Protein AF-A0A1I3IGZ5-F1 (afdb_monomer)

Secondary structure (DSSP, 8-state):
-HHHHHHHTT-SSSTTHHHHHHTTHHHHHHHHHHHHHTSTT--HHHHHHHHHHHHT--HHHHHHHHHHHHHH-PPPPP-

Foldseek 3Di:
DQVVVCVVVVHPDLPCLLVVCVVVLVVLLQVLLVLCVVPVPDDLQRSLVVSCVPNVHPSVVSSVSSVVSVVVDRDDDDD

Structure (mmCIF, N/CA/C/O backbone):
data_AF-A0A1I3IGZ5-F1
#
_entry.id   AF-A0A1I3IGZ5-F1
#
loop_
_atom_site.group_PDB
_atom_site.id
_atom_site.type_symbol
_atom_site.label_atom_id
_atom_site.label_alt_id
_atom_site.label_comp_id
_atom_site.label_asym_id
_atom_site.label_entity_id
_atom_site.label_seq_id
_atom_site.pdbx_PDB_ins_code
_atom_site.Cartn_x
_atom_site.Cartn_y
_atom_site.Cartn_z
_atom_site.occupancy
_atom_site.B_iso_or_equiv
_atom_site.auth_seq_id
_atom_site.auth_comp_id
_atom_site.auth_asym_id
_atom_site.auth_atom_id
_atom_site.pdbx_PDB_model_num
ATOM 1 N N . MET A 1 1 ? -13.934 -8.115 -1.176 1.00 55.47 1 MET A N 1
ATOM 2 C CA . MET A 1 1 ? -13.264 -8.049 0.144 1.00 55.47 1 MET A CA 1
ATOM 3 C C . MET A 1 1 ? -13.620 -6.807 0.961 1.00 55.47 1 MET A C 1
ATOM 5 O O . MET A 1 1 ? -14.191 -7.004 2.016 1.00 55.47 1 MET A O 1
ATOM 9 N N . ARG A 1 2 ? -13.390 -5.555 0.516 1.00 61.03 2 ARG A N 1
ATOM 10 C CA . ARG A 1 2 ? -13.636 -4.333 1.337 1.00 61.03 2 ARG A CA 1
ATOM 11 C C . ARG A 1 2 ? -14.998 -4.257 2.042 1.00 61.03 2 ARG A C 1
ATOM 13 O O . ARG A 1 2 ? -15.048 -4.179 3.259 1.00 61.03 2 ARG A O 1
ATOM 20 N N . LYS A 1 3 ? -16.098 -4.344 1.285 1.00 61.03 3 LYS A N 1
ATOM 21 C CA . LYS A 1 3 ? -17.460 -4.324 1.850 1.00 61.03 3 LYS A CA 1
ATOM 22 C C . LYS A 1 3 ? -17.722 -5.501 2.794 1.00 61.03 3 LYS A C 1
ATOM 24 O O . LYS A 1 3 ? -18.422 -5.336 3.778 1.00 61.03 3 LYS A O 1
ATOM 29 N N . ALA A 1 4 ? -17.135 -6.662 2.500 1.00 62.53 4 ALA A N 1
ATOM 30 C CA . ALA A 1 4 ? -17.278 -7.855 3.325 1.00 62.53 4 ALA A CA 1
ATOM 31 C C . ALA A 1 4 ? -16.530 -7.714 4.659 1.00 62.53 4 ALA A C 1
ATOM 33 O O . ALA A 1 4 ? -17.058 -8.129 5.677 1.00 62.53 4 ALA A O 1
ATOM 34 N N . LEU A 1 5 ? -15.351 -7.080 4.671 1.00 63.62 5 LEU A N 1
ATOM 35 C CA . LEU A 1 5 ? -14.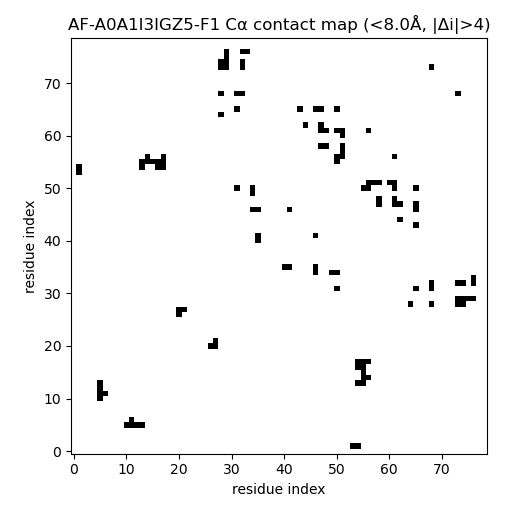604 -6.794 5.900 1.00 63.62 5 LEU A CA 1
ATOM 36 C C . LEU A 1 5 ? -15.296 -5.715 6.740 1.00 63.62 5 LEU A C 1
ATOM 38 O O . LEU A 1 5 ? -15.486 -5.925 7.930 1.00 63.62 5 LEU A O 1
ATOM 42 N N . CYS A 1 6 ? -15.751 -4.612 6.135 1.00 65.19 6 CYS A N 1
ATOM 43 C CA . CYS A 1 6 ? -16.562 -3.613 6.844 1.00 65.19 6 CYS A CA 1
ATOM 44 C C . CYS A 1 6 ? -17.826 -4.238 7.448 1.00 65.19 6 CYS A C 1
ATOM 46 O O . CYS A 1 6 ? -18.115 -4.018 8.617 1.00 65.19 6 CYS A O 1
ATOM 48 N N . HIS A 1 7 ? -18.530 -5.080 6.689 1.00 64.44 7 HIS A N 1
ATOM 49 C CA . HIS A 1 7 ? -19.705 -5.797 7.177 1.00 64.44 7 HIS A CA 1
ATOM 50 C C . HIS A 1 7 ? -19.362 -6.793 8.298 1.00 64.44 7 HIS A C 1
ATOM 52 O O . HIS A 1 7 ? -20.064 -6.851 9.299 1.00 64.44 7 HIS A O 1
ATOM 58 N N . HIS A 1 8 ? -18.280 -7.565 8.157 1.00 62.97 8 HIS A N 1
ATOM 59 C CA . HIS A 1 8 ? -17.860 -8.556 9.152 1.00 62.97 8 HIS A CA 1
ATOM 60 C C . HIS A 1 8 ? -17.430 -7.912 10.476 1.00 62.97 8 HIS A C 1
ATOM 62 O O . HIS A 1 8 ? -17.779 -8.409 11.539 1.00 62.97 8 HIS A O 1
ATOM 68 N N . PHE A 1 9 ? -16.725 -6.780 10.413 1.00 62.50 9 PHE A N 1
ATOM 69 C CA . PHE A 1 9 ? -16.289 -6.026 11.589 1.00 62.50 9 PHE A CA 1
ATOM 70 C C . PHE A 1 9 ? -17.299 -4.960 12.047 1.00 62.50 9 PHE A C 1
ATOM 72 O O . PHE A 1 9 ? -16.968 -4.144 12.904 1.00 62.50 9 PHE A O 1
ATOM 79 N N . GLY A 1 10 ? -18.510 -4.933 11.476 1.00 61.12 10 GLY A N 1
ATOM 80 C CA . GLY A 1 10 ? -19.567 -3.991 11.858 1.00 61.12 10 GLY A CA 1
ATOM 81 C C . GLY A 1 10 ? -19.204 -2.512 11.673 1.00 61.12 10 GLY A C 1
ATOM 82 O O . GLY A 1 10 ? -19.732 -1.660 12.384 1.00 61.12 10 GLY A O 1
ATOM 83 N N . ARG A 1 11 ? -18.285 -2.185 10.754 1.00 63.19 11 ARG A N 1
ATOM 84 C CA . ARG A 1 11 ? -17.841 -0.808 10.498 1.00 63.19 11 ARG A CA 1
ATOM 85 C C . ARG A 1 11 ? -18.632 -0.159 9.368 1.00 63.19 11 ARG A C 1
ATOM 87 O O . ARG A 1 11 ? -18.734 -0.710 8.273 1.00 63.19 11 ARG A O 1
ATOM 94 N N . ALA A 1 12 ? -19.155 1.035 9.649 1.00 56.22 12 ALA A N 1
ATOM 95 C CA . ALA A 1 12 ? -19.941 1.837 8.713 1.00 56.22 12 ALA A CA 1
ATOM 96 C C . ALA A 1 12 ? -19.088 2.458 7.592 1.00 56.22 12 ALA A C 1
ATOM 98 O O . ALA A 1 12 ? -19.587 2.675 6.488 1.00 56.22 12 ALA A O 1
ATOM 99 N N . ASP A 1 13 ? -17.800 2.697 7.843 1.00 61.78 13 ASP A N 1
ATOM 100 C CA . ASP A 1 13 ? -16.859 3.230 6.866 1.00 61.78 13 ASP A CA 1
ATOM 101 C C . ASP A 1 13 ? -15.501 2.500 6.903 1.00 61.78 13 ASP A C 1
ATOM 103 O O . ASP A 1 13 ? -15.243 1.600 7.706 1.00 61.78 13 ASP A O 1
ATOM 107 N N . MET A 1 14 ? -14.637 2.831 5.942 1.00 61.44 14 MET A N 1
ATOM 108 C CA . MET A 1 14 ? -13.278 2.283 5.861 1.00 61.44 14 MET A CA 1
ATOM 109 C C . MET A 1 14 ? -12.308 3.011 6.809 1.00 61.44 14 MET A C 1
ATOM 111 O O . MET A 1 14 ? -11.128 2.651 6.836 1.00 61.44 14 MET A O 1
ATOM 115 N N . GLN A 1 15 ? -12.759 4.039 7.543 1.00 57.91 15 GLN A N 1
ATOM 116 C CA . GLN A 1 15 ? -11.884 4.796 8.433 1.00 57.91 15 GLN A CA 1
ATOM 117 C C . GLN A 1 15 ? -11.436 3.886 9.587 1.00 57.91 15 GLN A C 1
ATOM 119 O O . GLN A 1 15 ? -12.202 3.128 10.183 1.00 57.91 15 GLN A O 1
ATOM 124 N N . GLY A 1 16 ? -10.125 3.861 9.828 1.00 56.75 16 GLY A N 1
ATOM 125 C CA . GLY A 1 16 ? -9.502 3.016 10.846 1.00 56.75 16 GLY A CA 1
ATOM 126 C C . GLY A 1 16 ? -9.292 1.545 10.464 1.00 56.75 16 GLY A C 1
ATOM 127 O O . GLY A 1 16 ? -8.795 0.788 11.298 1.00 56.75 16 GLY A O 1
ATOM 128 N N . LEU A 1 17 ? -9.667 1.094 9.258 1.00 63.62 17 LEU A N 1
ATOM 129 C CA . LEU A 1 17 ? -9.298 -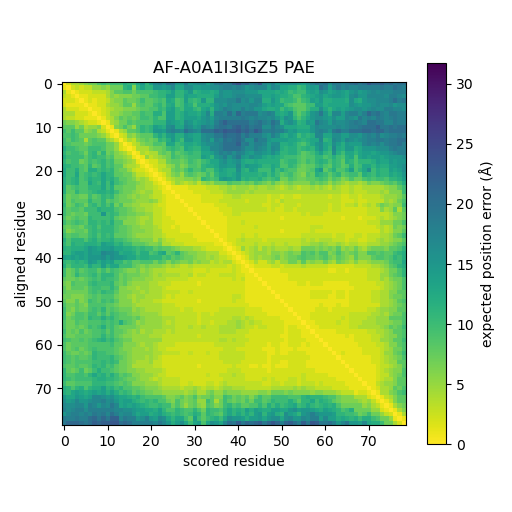0.251 8.774 1.00 63.62 17 LEU A CA 1
ATOM 130 C C . LEU A 1 17 ? -7.802 -0.309 8.405 1.00 63.62 17 LEU A C 1
ATOM 132 O O . LEU A 1 17 ? -7.184 -1.364 8.515 1.00 63.62 17 LEU A O 1
ATOM 136 N N . GLY A 1 18 ? -7.206 0.843 8.075 1.00 62.06 18 GLY A N 1
ATOM 137 C CA . GLY A 1 18 ? -5.755 1.027 8.000 1.00 62.06 18 GLY A CA 1
ATOM 138 C C . GLY A 1 18 ? -5.049 0.589 9.285 1.00 62.06 18 GLY A C 1
ATOM 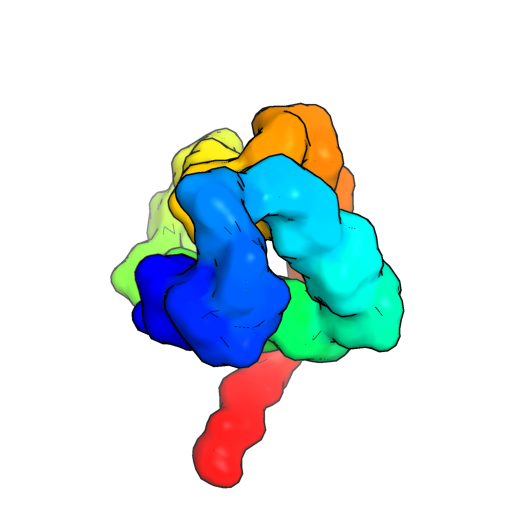139 O O . GLY A 1 18 ? -4.246 -0.335 9.241 1.00 62.06 18 GLY A O 1
ATOM 140 N N . ALA A 1 19 ? -5.453 1.125 10.441 1.00 64.62 19 ALA A N 1
ATOM 141 C CA . ALA A 1 19 ? -4.890 0.740 11.740 1.00 64.62 19 ALA A CA 1
ATOM 142 C C . ALA A 1 19 ? -5.003 -0.772 12.029 1.00 64.62 19 ALA A C 1
ATOM 144 O O . ALA A 1 19 ? -4.082 -1.375 12.571 1.00 64.62 19 ALA A O 1
ATOM 145 N N . PHE A 1 20 ? -6.097 -1.421 11.607 1.00 63.16 20 PHE A N 1
ATOM 146 C CA . PHE A 1 20 ? -6.238 -2.879 11.715 1.00 63.16 20 PHE A CA 1
ATOM 147 C C . PHE A 1 20 ? -5.173 -3.623 10.896 1.00 63.16 20 PHE A C 1
ATOM 149 O O . PHE A 1 20 ? -4.579 -4.585 11.374 1.00 63.16 20 PHE A O 1
ATOM 156 N N . PHE A 1 21 ? -4.888 -3.171 9.673 1.00 62.8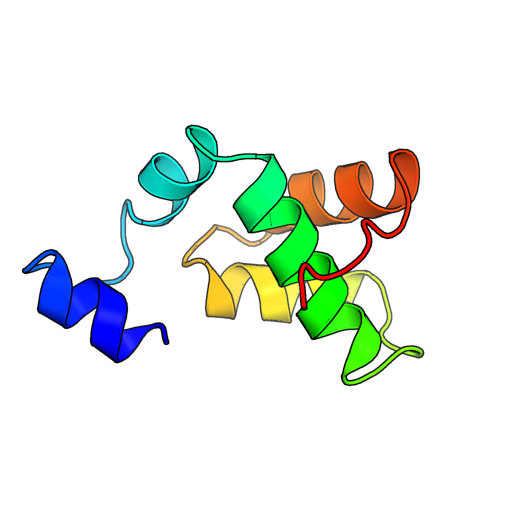8 21 PHE A N 1
ATOM 157 C CA . PHE A 1 21 ? -3.849 -3.779 8.843 1.00 62.88 21 PHE A CA 1
ATOM 158 C C . PHE A 1 21 ? -2.424 -3.439 9.299 1.00 62.88 21 PHE A C 1
ATOM 160 O O . PHE A 1 21 ? -1.500 -4.111 8.848 1.00 62.88 21 PHE A O 1
ATOM 167 N N . ASP A 1 22 ? -2.215 -2.407 10.125 1.00 67.06 22 ASP A N 1
ATOM 168 C CA . ASP A 1 22 ? -0.882 -2.105 10.678 1.00 67.06 22 ASP A CA 1
ATOM 169 C C . ASP A 1 22 ? -0.427 -3.226 11.622 1.00 67.06 22 ASP A C 1
ATOM 171 O O . ASP A 1 22 ? 0.753 -3.563 11.664 1.00 67.06 22 ASP A O 1
ATOM 175 N N . SER A 1 23 ? -1.369 -3.896 12.295 1.00 70.25 23 SER A N 1
ATOM 176 C CA . SER A 1 23 ? -1.090 -5.091 13.103 1.00 70.25 23 SER A CA 1
ATOM 177 C C . SER A 1 23 ? -0.766 -6.342 12.270 1.00 70.25 23 SER A C 1
ATOM 179 O O . SER A 1 23 ? -0.321 -7.345 12.824 1.00 70.25 23 SER A O 1
ATOM 181 N N . PHE A 1 24 ? -0.968 -6.305 10.947 1.00 78.19 24 PHE A N 1
ATOM 182 C CA . PHE A 1 24 ? -0.771 -7.443 10.043 1.00 78.19 24 PHE A CA 1
ATOM 183 C C . PHE A 1 24 ? 0.014 -7.035 8.792 1.00 78.19 24 PHE A C 1
ATOM 185 O O . PHE A 1 24 ? -0.464 -7.162 7.660 1.00 78.19 24 PHE A O 1
ATOM 192 N N . GLU A 1 25 ? 1.250 -6.578 8.996 1.00 82.50 25 GLU A N 1
ATOM 193 C CA . GLU A 1 25 ? 2.150 -6.130 7.928 1.00 82.50 25 GLU A CA 1
ATOM 194 C C . GLU A 1 25 ? 2.229 -7.121 6.750 1.00 82.50 25 GLU A C 1
ATOM 196 O O . GLU A 1 25 ? 2.076 -6.724 5.596 1.00 82.50 25 GLU A O 1
ATOM 201 N N . GLN A 1 26 ? 2.389 -8.422 7.013 1.00 82.31 26 GLN A N 1
ATOM 202 C CA . GLN A 1 26 ? 2.474 -9.424 5.942 1.00 82.31 26 GLN A CA 1
ATOM 203 C C . GLN A 1 26 ? 1.195 -9.510 5.099 1.0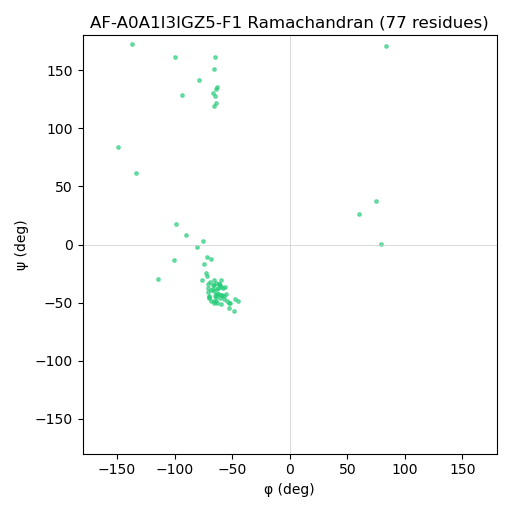0 82.31 26 GLN A C 1
ATOM 205 O O . GLN A 1 26 ? 1.263 -9.695 3.884 1.00 82.31 26 GLN A O 1
ATOM 210 N N . ALA A 1 27 ? 0.022 -9.371 5.722 1.00 81.81 27 ALA A N 1
ATOM 211 C CA . ALA A 1 27 ? -1.249 -9.389 5.004 1.00 81.81 27 ALA A CA 1
ATOM 212 C C . ALA A 1 27 ? -1.373 -8.164 4.092 1.00 81.81 27 A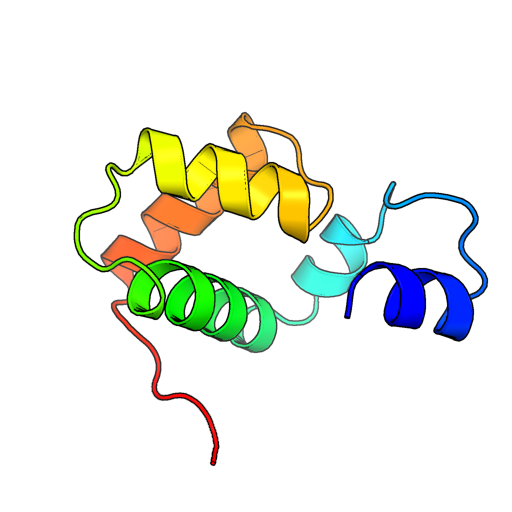LA A C 1
ATOM 214 O O . ALA A 1 27 ? -1.830 -8.279 2.953 1.00 81.81 27 ALA A O 1
ATOM 215 N N . ARG A 1 28 ? -0.897 -7.006 4.563 1.00 85.56 28 ARG A N 1
ATOM 216 C CA . ARG A 1 28 ? -0.819 -5.788 3.757 1.00 85.56 28 ARG A CA 1
ATOM 217 C C . ARG A 1 28 ? 0.137 -5.954 2.580 1.00 85.56 28 ARG A C 1
ATOM 219 O O . ARG A 1 28 ? -0.257 -5.677 1.452 1.00 85.56 28 ARG A O 1
ATOM 226 N N . GLN A 1 29 ? 1.341 -6.465 2.821 1.00 86.44 29 GLN A N 1
ATOM 227 C CA . GLN A 1 29 ? 2.338 -6.706 1.776 1.00 86.44 29 GLN A CA 1
ATOM 228 C C . GLN A 1 29 ? 1.816 -7.660 0.694 1.00 86.44 29 GLN A C 1
ATOM 230 O O . GLN A 1 29 ? 1.924 -7.367 -0.494 1.00 86.44 29 GLN A O 1
ATOM 235 N N . ARG A 1 30 ? 1.142 -8.754 1.076 1.00 85.56 30 ARG A N 1
ATOM 236 C CA . ARG A 1 30 ? 0.481 -9.653 0.112 1.00 85.56 30 ARG A CA 1
ATOM 237 C C . ARG A 1 30 ? -0.644 -8.967 -0.654 1.00 85.56 30 ARG A C 1
ATOM 239 O O . ARG A 1 30 ? -0.796 -9.198 -1.847 1.00 85.56 30 ARG A O 1
ATOM 246 N N . HIS A 1 31 ? -1.418 -8.102 -0.001 1.00 85.69 31 HIS A N 1
ATOM 247 C CA . HIS A 1 31 ? -2.461 -7.346 -0.688 1.00 85.69 31 HIS A CA 1
ATOM 248 C C . HIS A 1 31 ? -1.881 -6.393 -1.740 1.00 85.69 31 HIS A C 1
ATOM 250 O O . HIS A 1 31 ? -2.413 -6.311 -2.845 1.00 85.69 31 HIS A O 1
ATOM 256 N N . ILE A 1 32 ? -0.783 -5.702 -1.420 1.00 88.75 32 ILE A N 1
ATOM 257 C CA . ILE A 1 32 ? -0.073 -4.842 -2.375 1.00 88.75 32 ILE A CA 1
ATOM 258 C C . ILE A 1 32 ? 0.506 -5.690 -3.514 1.00 88.75 32 ILE A C 1
ATOM 260 O O . ILE A 1 32 ? 0.277 -5.350 -4.671 1.00 88.75 32 ILE A O 1
ATOM 264 N N . SER A 1 33 ? 1.133 -6.829 -3.200 1.00 88.50 33 SER A N 1
ATOM 265 C CA . SER A 1 33 ? 1.643 -7.792 -4.188 1.00 88.50 33 SER A CA 1
ATOM 266 C C . SER A 1 33 ? 0.552 -8.244 -5.163 1.00 88.50 33 SER A C 1
ATOM 268 O O . SER A 1 33 ? 0.717 -8.141 -6.372 1.00 88.50 33 SER A O 1
ATOM 270 N N . MET A 1 34 ? -0.622 -8.632 -4.656 1.00 87.94 34 MET A N 1
ATOM 271 C CA . MET A 1 34 ? -1.779 -8.992 -5.480 1.00 87.94 34 MET A CA 1
ATOM 272 C C . MET A 1 34 ? -2.232 -7.827 -6.382 1.00 87.94 34 MET A C 1
ATOM 274 O O . MET A 1 34 ? -2.542 -8.034 -7.553 1.00 87.94 34 MET A O 1
ATOM 278 N N . LEU A 1 35 ? -2.290 -6.595 -5.862 1.00 88.00 35 LEU A N 1
ATOM 279 C CA . LEU A 1 35 ? -2.685 -5.420 -6.651 1.00 88.00 35 LEU A CA 1
ATOM 280 C C . LEU A 1 35 ? -1.671 -5.075 -7.753 1.00 88.00 35 LEU A C 1
ATOM 282 O O . LEU A 1 35 ? -2.082 -4.608 -8.820 1.00 88.00 35 LEU A O 1
ATOM 286 N N . ASP A 1 36 ? -0.386 -5.289 -7.484 1.00 88.31 36 ASP A N 1
ATOM 287 C CA . ASP A 1 36 ? 0.714 -5.129 -8.434 1.00 88.31 36 ASP A CA 1
ATOM 288 C C . ASP A 1 36 ? 0.679 -6.228 -9.513 1.00 88.31 36 ASP A C 1
ATOM 290 O O . ASP A 1 36 ? 0.698 -5.930 -10.703 1.00 88.31 36 ASP A O 1
ATOM 294 N N . GLU A 1 37 ? 0.482 -7.494 -9.134 1.00 87.31 37 GLU A N 1
ATOM 295 C CA . GLU A 1 37 ? 0.344 -8.627 -10.064 1.00 87.31 37 GLU A CA 1
ATOM 296 C C . GLU A 1 37 ? -0.843 -8.486 -11.024 1.00 87.31 37 GLU A C 1
ATOM 298 O O . GLU A 1 37 ? -0.748 -8.876 -12.188 1.00 87.31 37 GLU A O 1
ATOM 303 N N . MET A 1 38 ? -1.957 -7.900 -10.573 1.00 85.88 38 MET A N 1
ATOM 304 C CA . MET A 1 38 ? -3.108 -7.639 -11.443 1.00 85.88 38 MET A CA 1
ATOM 305 C C . MET A 1 38 ? -2.757 -6.720 -12.622 1.00 85.88 38 MET A C 1
ATOM 307 O O . MET A 1 38 ? -3.401 -6.800 -13.668 1.00 85.88 38 MET A O 1
ATOM 311 N N . GLN A 1 39 ? -1.794 -5.809 -12.447 1.00 85.62 39 GLN A N 1
ATOM 312 C CA . GLN A 1 39 ? -1.309 -4.903 -13.487 1.00 85.62 39 GLN A CA 1
ATOM 313 C C . GLN A 1 39 ? 0.176 -4.577 -13.252 1.00 85.62 39 GLN A C 1
ATOM 315 O O . GLN A 1 39 ? 0.479 -3.515 -12.703 1.00 85.62 39 GLN A O 1
ATOM 320 N N . PRO A 1 40 ? 1.099 -5.437 -13.719 1.00 77.94 40 PRO A N 1
ATOM 321 C CA . PRO A 1 40 ? 2.520 -5.367 -13.360 1.00 77.94 40 PRO A CA 1
ATOM 322 C C . PRO A 1 40 ? 3.253 -4.138 -13.917 1.00 77.94 40 PRO A C 1
ATOM 324 O O . PRO A 1 40 ? 4.359 -3.840 -13.488 1.00 77.94 40 PRO A O 1
ATOM 327 N N . ASN A 1 41 ? 2.635 -3.405 -14.848 1.00 84.81 41 ASN A N 1
ATOM 328 C CA . ASN A 1 41 ? 3.175 -2.170 -15.427 1.00 84.81 41 ASN A CA 1
ATOM 329 C C . ASN A 1 41 ? 2.590 -0.905 -14.772 1.00 84.81 41 ASN A C 1
ATOM 331 O O . ASN A 1 41 ? 2.619 0.177 -15.365 1.00 84.81 41 ASN A O 1
ATOM 335 N N . ARG A 1 42 ? 1.982 -1.015 -13.582 1.00 83.88 42 ARG A N 1
ATOM 336 C CA . ARG A 1 42 ? 1.511 0.164 -12.848 1.00 83.88 42 ARG A CA 1
ATOM 337 C C . ARG A 1 42 ? 2.695 1.046 -12.482 1.00 83.88 42 ARG A C 1
ATOM 339 O O . ARG A 1 42 ? 3.694 0.595 -11.938 1.00 83.88 42 ARG A O 1
ATOM 346 N N . THR A 1 43 ? 2.532 2.346 -12.692 1.00 91.50 43 THR A N 1
ATOM 347 C CA . THR A 1 43 ? 3.424 3.315 -12.063 1.00 91.50 43 THR A CA 1
ATOM 348 C C . THR A 1 43 ? 3.228 3.276 -10.551 1.00 91.50 43 THR A C 1
ATOM 350 O O . THR A 1 43 ? 2.112 3.047 -10.070 1.00 91.50 43 THR A O 1
ATOM 353 N N . ARG A 1 44 ? 4.288 3.592 -9.801 1.00 91.88 44 ARG A N 1
ATOM 354 C CA . ARG A 1 44 ? 4.236 3.761 -8.342 1.00 91.88 44 ARG A CA 1
ATOM 355 C C . ARG A 1 44 ? 3.031 4.602 -7.909 1.00 91.88 44 ARG A C 1
ATOM 357 O O . ARG A 1 44 ? 2.251 4.170 -7.073 1.00 91.88 44 ARG A O 1
ATOM 364 N N . TYR A 1 45 ? 2.819 5.754 -8.552 1.00 92.44 45 TYR A N 1
ATOM 365 C CA . TYR A 1 45 ? 1.680 6.640 -8.282 1.00 92.44 45 TYR A CA 1
ATOM 366 C C . TYR A 1 45 ? 0.320 5.935 -8.443 1.00 92.44 45 TYR A C 1
ATOM 368 O O . TYR A 1 45 ? -0.550 6.025 -7.575 1.00 92.44 45 TYR A O 1
ATOM 376 N N . SER A 1 46 ? 0.134 5.189 -9.536 1.00 93.06 46 SER A N 1
ATOM 377 C CA . SER A 1 46 ? -1.103 4.445 -9.799 1.00 93.06 46 SER A CA 1
ATOM 378 C C . SER A 1 46 ? -1.329 3.312 -8.792 1.00 93.06 46 SER A C 1
ATOM 380 O O . SER A 1 46 ? -2.473 3.029 -8.417 1.00 93.06 46 SER A O 1
ATOM 382 N N . LEU A 1 47 ? -0.253 2.663 -8.338 1.00 92.12 47 LEU A N 1
ATOM 383 C CA . LEU A 1 47 ? -0.306 1.646 -7.291 1.00 92.12 47 LEU A CA 1
ATOM 384 C C . LEU A 1 47 ? -0.672 2.271 -5.938 1.00 92.12 47 LEU A C 1
ATOM 386 O O . LEU A 1 47 ? -1.639 1.824 -5.325 1.00 92.12 47 LEU A O 1
ATOM 390 N N . THR A 1 48 ? -0.020 3.363 -5.531 1.00 93.88 48 THR A N 1
ATOM 391 C CA . THR A 1 48 ? -0.333 4.116 -4.302 1.00 93.88 48 THR A CA 1
ATOM 392 C C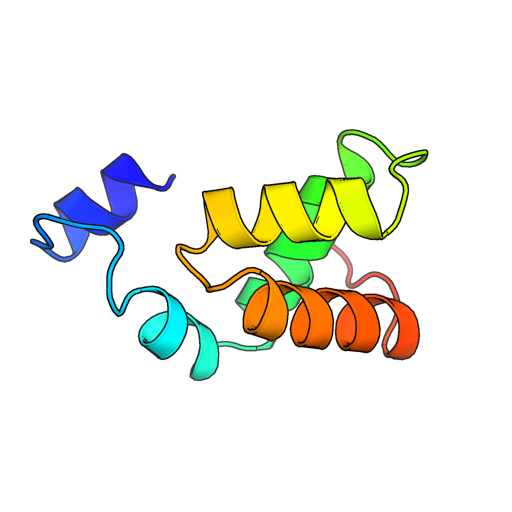 . THR A 1 48 ? -1.808 4.502 -4.234 1.00 93.88 48 THR A C 1
ATOM 394 O O . THR A 1 48 ? -2.497 4.155 -3.276 1.00 93.88 48 THR A O 1
ATOM 397 N N . ARG A 1 49 ? -2.349 5.104 -5.300 1.00 93.62 49 ARG A N 1
ATOM 398 C CA . ARG A 1 49 ? -3.772 5.480 -5.378 1.00 93.62 49 ARG A CA 1
ATOM 399 C C . ARG A 1 49 ? -4.704 4.278 -5.246 1.00 93.62 49 ARG A C 1
ATOM 401 O O . ARG A 1 49 ? -5.786 4.366 -4.661 1.00 93.62 49 ARG A O 1
ATOM 408 N N . LYS A 1 50 ? -4.307 3.132 -5.804 1.00 90.94 50 LYS A N 1
ATOM 409 C CA . LYS A 1 50 ? -5.078 1.889 -5.706 1.00 90.94 50 LYS A CA 1
ATOM 410 C C . LYS A 1 50 ? -5.042 1.322 -4.293 1.00 90.94 50 LYS A C 1
ATOM 412 O O . LYS A 1 50 ? -6.090 0.872 -3.832 1.00 90.94 50 LYS A O 1
ATOM 417 N N . VAL A 1 51 ? -3.889 1.363 -3.630 1.00 89.25 51 VAL A N 1
ATOM 418 C CA . VAL A 1 51 ? -3.687 0.912 -2.248 1.00 89.25 51 VAL A CA 1
ATOM 419 C C . VAL A 1 51 ? -4.465 1.797 -1.277 1.00 89.25 51 VAL A C 1
ATOM 421 O O . VAL A 1 51 ? -5.269 1.264 -0.514 1.00 89.25 51 VAL A O 1
ATOM 424 N N . ALA A 1 52 ? -4.359 3.126 -1.382 1.00 89.69 52 ALA A N 1
ATOM 425 C CA . ALA A 1 52 ? -5.158 4.079 -0.604 1.00 89.69 52 ALA A CA 1
ATOM 426 C C . ALA A 1 52 ? -6.658 3.763 -0.725 1.00 89.69 52 ALA A C 1
ATOM 428 O O . ALA A 1 52 ? -7.361 3.502 0.257 1.00 89.69 52 ALA A O 1
ATOM 429 N N . LYS A 1 53 ? -7.132 3.603 -1.967 1.00 86.56 53 LYS A N 1
ATOM 430 C CA . LYS A 1 53 ? -8.511 3.205 -2.270 1.00 86.56 53 LYS A CA 1
ATOM 431 C C . LYS A 1 53 ? -8.816 1.720 -2.036 1.00 86.56 53 LYS A C 1
ATOM 433 O O . LYS A 1 53 ? -9.921 1.314 -2.354 1.00 86.56 53 LYS A O 1
ATOM 438 N N . ASN A 1 54 ? -7.933 0.862 -1.541 1.00 84.19 54 ASN A N 1
ATOM 439 C CA . ASN A 1 54 ? -8.297 -0.519 -1.166 1.00 84.19 54 ASN A CA 1
ATOM 440 C C . ASN A 1 54 ? -8.167 -0.766 0.331 1.00 84.19 54 ASN A C 1
ATOM 442 O O . ASN A 1 54 ? -8.971 -1.499 0.905 1.00 84.19 54 ASN A O 1
ATOM 446 N N . LEU A 1 55 ? -7.259 -0.061 0.984 1.00 80.44 55 LEU A N 1
ATOM 447 C CA . LEU A 1 55 ? -7.021 -0.192 2.413 1.00 80.44 55 LEU A CA 1
ATOM 448 C C . LEU A 1 55 ? -7.676 0.926 3.228 1.00 80.44 55 LEU A C 1
ATOM 450 O O . LEU A 1 55 ? -7.878 0.756 4.420 1.00 80.44 55 LEU A O 1
ATOM 454 N N . GLY A 1 56 ? -8.129 2.003 2.575 1.00 79.88 56 GLY A N 1
ATOM 455 C CA . GLY A 1 56 ? -8.752 3.134 3.270 1.00 79.88 56 GLY A CA 1
ATOM 456 C C . GLY A 1 56 ? -7.712 3.992 3.984 1.00 79.88 56 GLY A C 1
ATOM 457 O O . GLY A 1 56 ? -7.963 4.433 5.097 1.00 79.88 56 GLY A O 1
ATOM 458 N N . LEU A 1 57 ? -6.552 4.156 3.349 1.00 84.50 57 LEU A N 1
ATOM 459 C CA . LEU A 1 57 ? -5.413 4.934 3.838 1.00 84.50 57 LEU A CA 1
ATOM 460 C C . LEU A 1 57 ? -5.392 6.308 3.166 1.00 84.50 57 LEU A C 1
ATOM 462 O O . LEU A 1 57 ? -5.985 6.465 2.089 1.00 84.50 57 LEU A O 1
ATOM 466 N N . SER A 1 58 ? -4.669 7.261 3.755 1.00 88.81 58 SER A N 1
ATOM 467 C CA . SER A 1 58 ? -4.285 8.477 3.032 1.00 88.81 58 SER A CA 1
ATOM 468 C C . SER A 1 58 ? -3.338 8.146 1.866 1.00 88.81 58 SER A C 1
ATOM 470 O O . SER A 1 58 ? -2.733 7.067 1.813 1.00 88.81 58 SER A O 1
ATOM 472 N N . ASP A 1 59 ? -3.211 9.068 0.906 1.00 90.25 59 ASP A N 1
ATOM 473 C CA . ASP A 1 59 ? -2.259 8.908 -0.200 1.00 90.25 59 ASP A CA 1
ATOM 474 C C . ASP A 1 59 ? -0.805 8.907 0.331 1.00 90.25 59 ASP A C 1
ATOM 476 O O . ASP A 1 59 ? 0.020 8.157 -0.199 1.00 90.25 59 ASP A O 1
ATOM 480 N N . GLU A 1 60 ? -0.491 9.658 1.401 1.00 90.94 60 GLU A N 1
ATOM 481 C CA . GLU A 1 60 ? 0.833 9.613 2.042 1.00 90.94 60 GLU A CA 1
ATOM 482 C C . GLU A 1 60 ? 1.110 8.249 2.683 1.00 90.94 60 GLU A C 1
ATOM 484 O O . GLU A 1 60 ? 2.139 7.631 2.402 1.00 90.94 60 GLU A O 1
ATOM 489 N N . GLU A 1 61 ? 0.181 7.743 3.498 1.00 88.44 61 GLU A N 1
ATOM 490 C CA . GLU A 1 61 ? 0.322 6.447 4.170 1.00 88.44 61 GLU A CA 1
ATOM 491 C C . GLU A 1 61 ? 0.460 5.313 3.152 1.00 88.44 61 GLU A C 1
ATOM 493 O O . GLU A 1 61 ? 1.348 4.466 3.256 1.00 88.44 61 GLU A O 1
ATOM 498 N N . ALA A 1 62 ? -0.389 5.302 2.123 1.00 90.50 62 ALA A N 1
ATOM 499 C CA . ALA A 1 62 ? -0.294 4.323 1.049 1.00 90.50 62 ALA A CA 1
ATOM 500 C C . ALA A 1 62 ? 1.043 4.419 0.299 1.00 90.50 62 ALA A C 1
ATOM 502 O O . ALA A 1 62 ? 1.560 3.395 -0.146 1.00 90.50 62 ALA A O 1
ATOM 503 N N . GLY A 1 63 ? 1.603 5.625 0.163 1.00 93.06 63 GLY A N 1
ATOM 504 C CA . GLY A 1 63 ? 2.916 5.858 -0.433 1.00 93.06 63 GLY A CA 1
ATOM 505 C C . GLY A 1 63 ? 4.022 5.134 0.326 1.00 93.06 63 GLY A C 1
ATOM 506 O O . GLY A 1 63 ? 4.744 4.344 -0.278 1.00 93.06 63 GLY A O 1
ATOM 507 N N . VAL A 1 64 ? 4.075 5.319 1.649 1.00 91.94 64 VAL A N 1
ATOM 508 C CA . VAL A 1 64 ? 5.050 4.654 2.534 1.00 91.94 64 VAL A CA 1
ATOM 509 C C . VAL A 1 64 ? 4.990 3.133 2.385 1.00 91.94 64 VAL A C 1
ATOM 511 O O . VAL A 1 64 ? 6.016 2.463 2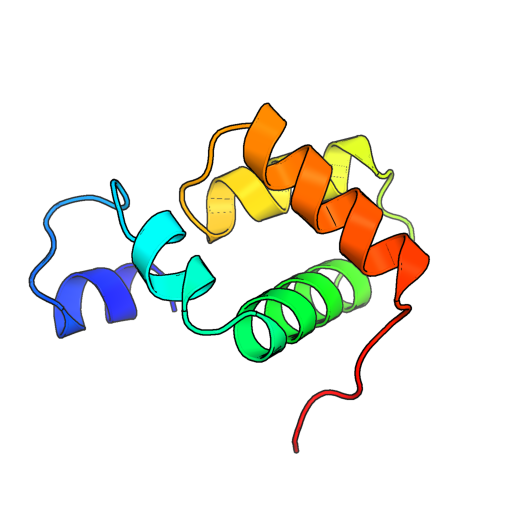.296 1.00 91.94 64 VAL A O 1
ATOM 514 N N . TRP A 1 65 ? 3.784 2.568 2.312 1.00 90.00 65 TRP A N 1
ATOM 515 C CA . TRP A 1 65 ? 3.618 1.122 2.171 1.00 90.00 65 TRP A CA 1
ATOM 516 C C . TRP A 1 65 ? 4.010 0.585 0.797 1.00 90.00 65 TRP A C 1
ATOM 518 O O . TRP A 1 65 ? 4.530 -0.526 0.713 1.00 90.00 65 TRP A O 1
ATOM 528 N N . VAL A 1 66 ? 3.785 1.356 -0.268 1.00 91.94 66 VAL A N 1
ATOM 529 C CA . VAL A 1 66 ? 4.243 0.997 -1.617 1.00 91.94 66 VAL A CA 1
ATOM 530 C C . VAL A 1 66 ? 5.766 1.063 -1.718 1.00 91.94 66 VAL A C 1
ATOM 532 O O . VAL A 1 66 ? 6.362 0.178 -2.325 1.00 91.94 66 VAL A O 1
ATOM 535 N N . ASP A 1 67 ? 6.405 2.052 -1.093 1.00 91.94 67 ASP A N 1
ATOM 536 C CA . ASP A 1 67 ? 7.870 2.128 -1.041 1.00 91.94 67 ASP A CA 1
ATOM 537 C C . ASP A 1 67 ? 8.454 0.934 -0.298 1.00 91.94 67 ASP A C 1
ATOM 539 O O . ASP A 1 67 ? 9.279 0.206 -0.845 1.00 91.94 67 ASP A O 1
ATOM 543 N N . ARG A 1 68 ? 7.924 0.652 0.895 1.00 89.19 68 ARG A N 1
ATOM 544 C CA . ARG A 1 68 ? 8.326 -0.508 1.693 1.00 89.19 68 ARG A CA 1
ATOM 545 C C . ARG A 1 68 ? 8.121 -1.829 0.947 1.00 89.19 68 ARG A C 1
ATOM 547 O O . ARG A 1 68 ? 8.931 -2.738 1.073 1.00 89.19 68 ARG A O 1
ATOM 554 N N . PHE A 1 69 ? 7.048 -1.956 0.165 1.00 89.50 69 PHE A N 1
ATOM 555 C CA . PHE A 1 69 ? 6.826 -3.118 -0.703 1.00 89.50 69 PHE A CA 1
ATOM 556 C C . PHE A 1 69 ? 7.912 -3.258 -1.780 1.00 89.50 69 PHE A C 1
ATOM 558 O O . PHE A 1 69 ? 8.396 -4.364 -2.012 1.00 89.50 69 PHE A O 1
ATOM 565 N N . HIS A 1 70 ? 8.332 -2.162 -2.414 1.00 88.06 70 HIS A N 1
ATOM 566 C CA . HIS A 1 70 ? 9.423 -2.205 -3.390 1.00 88.06 70 HIS A CA 1
ATOM 567 C C . HIS A 1 70 ? 10.788 -2.500 -2.749 1.00 88.06 70 HIS A C 1
ATOM 569 O O . HIS A 1 70 ? 11.606 -3.163 -3.379 1.00 88.06 70 HIS A O 1
ATOM 575 N N . GLU A 1 71 ? 11.022 -2.058 -1.510 1.00 87.38 71 GLU A N 1
ATOM 576 C CA . GLU A 1 71 ? 12.246 -2.357 -0.750 1.00 87.38 71 GLU A CA 1
ATOM 577 C C . GLU A 1 71 ? 12.328 -3.829 -0.317 1.00 87.38 71 GLU A C 1
ATOM 579 O O . GLU A 1 71 ? 13.376 -4.456 -0.449 1.00 87.38 71 GLU A O 1
ATOM 584 N N . ILE A 1 72 ? 11.224 -4.392 0.188 1.00 83.56 72 ILE A N 1
ATOM 585 C CA . ILE A 1 72 ? 11.151 -5.792 0.645 1.00 83.56 72 ILE A CA 1
ATOM 586 C C . ILE A 1 72 ? 11.079 -6.764 -0.543 1.00 83.56 72 ILE A C 1
ATOM 588 O O . ILE A 1 72 ? 11.556 -7.897 -0.459 1.00 83.56 72 ILE A O 1
ATOM 592 N N . GLY A 1 73 ? 10.483 -6.327 -1.653 1.00 76.62 73 GLY A N 1
ATOM 593 C CA . GLY A 1 73 ? 10.183 -7.161 -2.808 1.00 76.62 73 GLY A CA 1
ATOM 594 C C . GLY A 1 73 ? 8.868 -7.932 -2.666 1.00 76.62 73 GLY A C 1
ATOM 595 O O . GLY A 1 73 ? 8.222 -7.971 -1.615 1.00 76.62 73 GLY A O 1
ATOM 596 N N . ARG A 1 74 ? 8.439 -8.558 -3.769 1.00 74.94 74 ARG A N 1
ATOM 597 C CA . ARG A 1 74 ? 7.174 -9.303 -3.819 1.00 74.94 74 ARG A CA 1
ATOM 598 C C . ARG A 1 74 ? 7.204 -10.499 -2.870 1.00 74.94 74 ARG A C 1
ATOM 600 O O . ARG A 1 74 ? 8.010 -11.412 -3.036 1.00 74.94 74 ARG A O 1
ATOM 607 N N . LEU A 1 75 ? 6.261 -10.534 -1.929 1.00 72.06 75 LEU A N 1
ATOM 608 C CA . LEU A 1 75 ? 6.000 -11.734 -1.138 1.00 72.06 75 LEU A CA 1
ATOM 609 C C . LEU A 1 75 ? 5.162 -12.736 -1.948 1.00 72.06 75 LEU A C 1
ATOM 611 O O . LEU A 1 75 ? 4.219 -12.322 -2.630 1.00 72.06 75 LEU A O 1
ATOM 615 N N . PRO A 1 76 ? 5.440 -14.048 -1.836 1.00 64.94 76 PRO A N 1
ATOM 616 C CA . PRO A 1 76 ? 4.616 -15.068 -2.464 1.00 64.94 76 PRO A CA 1
ATOM 617 C C . PRO A 1 76 ? 3.203 -15.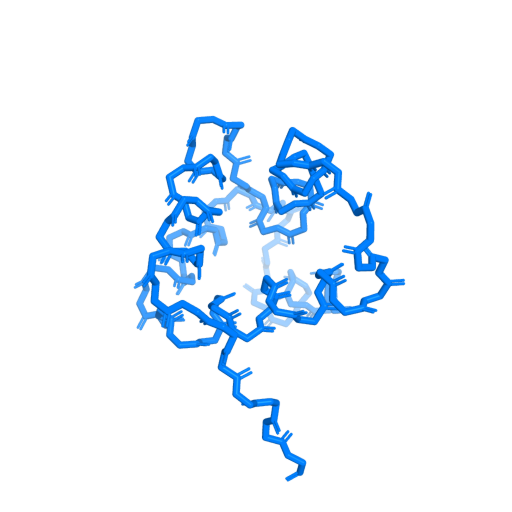054 -1.867 1.00 64.94 76 PRO A C 1
ATOM 619 O O . PRO A 1 76 ? 3.017 -15.017 -0.644 1.00 64.94 76 PRO A O 1
ATOM 622 N N . ASN A 1 77 ? 2.196 -15.101 -2.739 1.00 59.25 77 ASN A N 1
ATOM 623 C CA . ASN A 1 77 ? 0.818 -15.326 -2.320 1.00 59.25 77 ASN A CA 1
ATOM 624 C C . ASN A 1 77 ? 0.705 -16.739 -1.730 1.00 59.25 77 ASN A C 1
ATOM 626 O O . ASN A 1 77 ? 1.117 -17.710 -2.368 1.00 59.25 77 ASN A O 1
ATOM 630 N N . LEU A 1 78 ? 0.162 -16.858 -0.513 1.00 60.44 78 LEU A N 1
ATOM 631 C CA . LEU A 1 78 ? -0.177 -18.169 0.043 1.00 60.44 78 LEU A CA 1
ATOM 632 C C . LEU A 1 78 ? -1.303 -18.759 -0.812 1.00 60.44 78 LEU A C 1
ATOM 634 O O . LEU A 1 78 ? -2.357 -18.134 -0.940 1.00 60.44 78 LEU A O 1
ATOM 638 N N . ARG A 1 79 ? -1.026 -19.906 -1.433 1.00 50.16 79 ARG A N 1
ATOM 639 C CA . ARG A 1 79 ? -2.012 -20.723 -2.145 1.00 50.16 79 ARG A CA 1
ATOM 640 C C . ARG A 1 79 ? -2.782 -21.595 -1.170 1.00 50.16 79 ARG A C 1
ATOM 642 O O . ARG A 1 79 ? -2.147 -22.059 -0.198 1.00 50.16 79 ARG A O 1
#

Nearest PDB structures (foldseek):
  8cvt-assembly1_a  TM=5.877E-01  e=6.980E+00  Homo sapiens
  7clu-assembly1_B  TM=4.135E-01  e=6.980E+00  Serratia marcescens

Solvent-accessible surface area (backbone atoms only — not comparable to full-atom values): 4584 Å² total; per-residue (Å²): 106,66,70,56,51,27,60,73,70,71,39,95,58,53,76,66,47,37,64,61,41,65,80,34,55,69,61,47,46,36,50,51,35,54,59,39,67,76,43,77,84,57,51,70,69,61,46,19,54,49,43,11,75,63,46,44,41,52,63,68,60,22,39,56,53,50,52,52,38,66,73,74,44,82,56,82,76,87,127

pLDDT: mean 78.27, std 12.82, range [50.16, 93.88]

Sequence (79 aa):
MRKALCHHFGRADMQGLGAFFDSFEQARQRHISMLDEMQPNRTRYSLTRKVAKNLGLSDEEAGVWVDRFHEIGRLPNLR

Organism: NCBI:txid390807

Radius of gyration: 12.24 Å; Cα contacts (8 Å, |Δi|>4): 63; chains: 1; bounding box: 32×30×28 Å

Mean predicted aligned error: 7.31 Å